Protein AF-A0A0Q8MU64-F1 (afdb_monomer_lite)

Secondary structure (DSSP, 8-state):
-----------------PPPHHHHHHHHHHHHHHHHHHHHHHHHHHHHHH---HHHHHHHHHHHTHHHHHHHHHHHHHHT--HHHHHHHHHHHHHHHHHHHHHHHHHHHHHTT----

pLDDT: mean 87.09, std 15.77, range [43.53, 98.5]

Sequence (117 aa):
MKSVLVFTLLLAPVGAHAATFEELTQKMDVVRSSYEVCLMDAARYYGAKLCRDVSEIVPGVFGKCTDLRVQLENLIRDRGDAGNERTRQLQTIRENATDSMTAIILDQQIAENCQPK

Radius of gyration: 24.01 Å; chains: 1; bounding box: 74×41×67 Å

Structure (mmCIF, N/CA/C/O backbone):
data_AF-A0A0Q8MU64-F1
#
_entry.id   AF-A0A0Q8MU64-F1
#
loop_
_atom_site.group_PDB
_atom_site.id
_atom_site.type_symbol
_atom_site.label_atom_id
_atom_site.label_alt_id
_atom_site.label_comp_id
_atom_site.label_asym_id
_atom_site.label_entity_id
_atom_site.label_seq_id
_atom_site.pdbx_PDB_ins_code
_atom_site.Cartn_x
_atom_site.Cartn_y
_atom_site.Cartn_z
_atom_site.occupancy
_atom_site.B_iso_or_equiv
_atom_site.auth_seq_id
_atom_site.auth_comp_id
_atom_site.auth_asym_id
_atom_site.auth_atom_id
_atom_site.pdbx_PDB_model_num
ATOM 1 N N . MET A 1 1 ? 54.253 -31.067 -44.712 1.00 49.41 1 MET A N 1
ATOM 2 C CA . MET A 1 1 ? 54.041 -30.208 -43.528 1.00 49.41 1 MET A CA 1
ATOM 3 C C . MET A 1 1 ? 53.574 -28.833 -43.984 1.00 49.41 1 MET A C 1
ATOM 5 O O . MET A 1 1 ? 54.378 -28.096 -44.539 1.00 49.41 1 MET A O 1
ATOM 9 N N . LYS A 1 2 ? 52.292 -28.501 -43.807 1.00 44.06 2 LYS A N 1
ATOM 10 C CA . LYS A 1 2 ? 51.807 -27.115 -43.726 1.00 44.06 2 LYS A CA 1
ATOM 11 C C . LYS A 1 2 ? 50.441 -27.116 -43.043 1.00 44.06 2 LYS A C 1
ATOM 13 O O . LYS A 1 2 ? 49.620 -27.985 -43.311 1.00 44.06 2 LYS A O 1
ATOM 18 N N . SER A 1 3 ? 50.322 -26.211 -42.082 1.00 43.53 3 SER A N 1
ATOM 19 C CA . SER A 1 3 ? 49.391 -26.222 -40.964 1.00 43.53 3 SER A CA 1
ATOM 20 C C . SER A 1 3 ? 47.918 -26.230 -41.342 1.00 43.53 3 SER A C 1
ATOM 22 O O . SER A 1 3 ? 47.454 -25.426 -42.145 1.00 43.53 3 SER A O 1
ATOM 24 N N . VAL A 1 4 ? 47.194 -27.087 -40.629 1.00 49.53 4 VAL A N 1
ATOM 25 C CA . VAL A 1 4 ? 45.794 -26.907 -40.254 1.00 49.53 4 VAL A CA 1
ATOM 26 C C . VAL A 1 4 ? 45.720 -25.771 -39.234 1.00 49.53 4 VAL A C 1
ATOM 28 O O . VAL A 1 4 ? 46.503 -25.776 -38.288 1.00 49.53 4 VAL A O 1
ATOM 31 N N . LEU A 1 5 ? 44.780 -24.840 -39.411 1.00 48.28 5 LEU A N 1
ATOM 32 C CA . LEU A 1 5 ? 44.024 -24.201 -38.324 1.00 48.28 5 LEU A CA 1
ATOM 33 C C . LEU A 1 5 ? 42.912 -23.339 -38.934 1.00 48.28 5 LEU A C 1
ATOM 35 O O . LEU A 1 5 ? 43.081 -22.158 -39.218 1.00 48.28 5 LEU A O 1
ATOM 39 N N . VAL A 1 6 ? 41.761 -23.972 -39.154 1.00 54.22 6 VAL A N 1
ATOM 40 C CA . VAL A 1 6 ? 40.479 -23.276 -39.272 1.00 54.22 6 VAL A CA 1
ATOM 41 C C . VAL A 1 6 ? 39.973 -23.114 -37.845 1.00 54.22 6 VAL A C 1
ATOM 43 O O . VAL A 1 6 ? 39.667 -24.106 -37.189 1.00 54.22 6 VAL A O 1
ATOM 46 N N . PHE A 1 7 ? 39.939 -21.881 -37.347 1.00 46.59 7 PHE A N 1
ATOM 47 C CA . PHE A 1 7 ? 39.35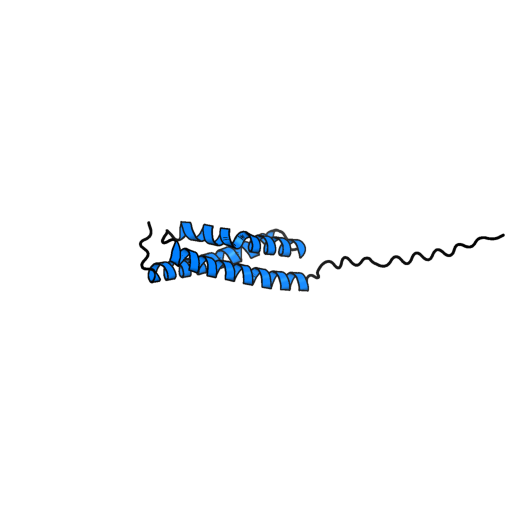1 -21.560 -36.049 1.00 46.59 7 PHE A CA 1
ATOM 48 C C . PHE A 1 7 ? 38.152 -20.641 -36.280 1.00 46.59 7 PHE A C 1
ATOM 50 O O . PHE A 1 7 ? 38.242 -19.418 -36.206 1.00 46.59 7 PHE A O 1
ATOM 57 N N . THR A 1 8 ? 37.019 -21.241 -36.634 1.00 56.28 8 THR A N 1
ATOM 58 C CA . THR A 1 8 ? 35.723 -20.562 -36.668 1.00 56.28 8 THR A CA 1
ATOM 59 C C . THR A 1 8 ? 35.205 -20.469 -35.234 1.00 56.28 8 THR A C 1
ATOM 61 O O . THR A 1 8 ? 34.563 -21.383 -34.723 1.00 56.28 8 THR A O 1
ATOM 64 N N . LEU A 1 9 ? 35.511 -19.360 -34.561 1.00 52.44 9 LEU A N 1
ATOM 65 C CA . LEU A 1 9 ? 34.859 -18.976 -33.310 1.00 52.44 9 LEU A CA 1
ATOM 66 C C . LEU A 1 9 ? 33.442 -18.482 -33.627 1.00 52.44 9 LEU A C 1
ATOM 68 O O . LEU A 1 9 ? 33.215 -17.301 -33.878 1.00 52.44 9 LEU A O 1
ATOM 72 N N . LEU A 1 10 ? 32.483 -19.408 -33.629 1.00 53.50 10 LEU A N 1
ATOM 73 C CA . LEU A 1 10 ? 31.063 -19.097 -33.483 1.00 53.50 10 LEU A CA 1
ATOM 74 C C . LEU A 1 10 ? 30.823 -18.647 -32.036 1.00 53.50 10 LEU A C 1
ATOM 76 O O . LEU A 1 10 ? 30.546 -19.459 -31.156 1.00 53.50 10 LEU A O 1
ATOM 80 N N . LEU A 1 11 ? 30.956 -17.345 -31.779 1.00 56.97 11 LEU A N 1
ATOM 81 C CA . LEU A 1 11 ? 30.397 -16.733 -30.578 1.00 56.97 11 LEU A CA 1
ATOM 82 C C . LEU A 1 11 ? 28.873 -16.692 -30.735 1.00 56.97 11 LEU A C 1
ATOM 84 O O . LEU A 1 11 ? 28.325 -15.816 -31.400 1.00 56.97 11 LEU A O 1
ATOM 88 N N . ALA A 1 12 ? 28.192 -17.670 -30.141 1.00 55.31 12 ALA A N 1
ATOM 89 C CA . ALA A 1 12 ? 26.764 -17.574 -29.883 1.00 55.31 12 ALA A CA 1
ATOM 90 C C . ALA A 1 12 ? 26.511 -16.381 -28.939 1.00 55.31 12 ALA A C 1
ATOM 92 O O . ALA A 1 12 ? 27.234 -16.242 -27.946 1.00 55.31 12 ALA A O 1
ATOM 93 N N . PRO A 1 13 ? 25.505 -15.524 -29.189 1.00 53.91 13 PRO A N 1
ATOM 94 C CA . PRO A 1 13 ? 25.088 -14.565 -28.184 1.00 53.91 13 PRO A CA 1
ATOM 95 C C . PRO A 1 13 ? 24.451 -15.364 -27.047 1.00 53.91 13 PRO A C 1
ATOM 97 O O . PRO A 1 13 ? 23.391 -15.967 -27.206 1.00 53.91 13 PRO A O 1
ATOM 100 N N . VAL A 1 14 ? 25.117 -15.404 -25.894 1.00 55.69 14 VAL A N 1
ATOM 101 C CA . VAL A 1 14 ? 24.507 -15.876 -24.652 1.00 55.69 14 VAL A CA 1
ATOM 102 C C . VAL A 1 14 ? 23.474 -14.815 -24.282 1.00 55.69 14 VAL A C 1
ATOM 104 O O . VAL A 1 14 ? 23.794 -13.798 -23.673 1.00 55.69 14 VAL A O 1
ATOM 107 N N . GLY A 1 15 ? 22.255 -14.986 -24.789 1.00 48.00 15 GLY A N 1
ATOM 108 C CA . GLY A 1 15 ? 21.144 -14.070 -24.588 1.00 48.00 15 GLY A CA 1
ATOM 109 C C . GLY A 1 15 ? 20.699 -14.087 -23.133 1.00 48.00 15 GLY A C 1
ATOM 110 O O . GLY A 1 15 ? 19.742 -14.767 -22.779 1.00 48.00 15 GLY A O 1
ATOM 111 N N . ALA A 1 16 ? 21.362 -13.302 -22.287 1.00 52.12 16 ALA A N 1
ATOM 112 C CA . ALA A 1 16 ? 20.690 -12.696 -21.152 1.00 52.12 16 ALA A CA 1
ATOM 113 C C . ALA A 1 16 ? 19.689 -11.693 -21.740 1.00 52.12 16 ALA A C 1
ATOM 115 O O . ALA A 1 16 ? 20.005 -10.519 -21.924 1.00 52.12 16 ALA A O 1
ATOM 116 N N . HIS A 1 17 ? 18.513 -12.174 -22.150 1.00 61.03 17 HIS A N 1
ATOM 117 C CA . HIS A 1 17 ? 17.430 -11.292 -22.560 1.00 61.03 17 HIS A CA 1
ATOM 118 C C . HIS A 1 17 ? 17.001 -10.512 -21.318 1.00 61.03 17 HIS A C 1
ATOM 120 O O . HIS A 1 17 ? 16.285 -11.029 -20.462 1.00 61.03 17 HIS A O 1
ATOM 126 N N . ALA A 1 18 ? 17.508 -9.285 -21.182 1.00 68.81 18 ALA A N 1
ATOM 127 C CA . ALA A 1 18 ? 16.916 -8.315 -20.279 1.00 68.81 18 ALA A CA 1
ATOM 128 C C . ALA A 1 18 ? 15.423 -8.238 -20.617 1.00 68.81 18 ALA A C 1
ATOM 130 O O . ALA A 1 18 ? 15.068 -8.178 -21.799 1.00 68.81 18 ALA A O 1
ATOM 131 N N . ALA A 1 19 ? 14.568 -8.305 -19.594 1.00 82.81 19 ALA A N 1
ATOM 132 C CA . ALA A 1 19 ? 13.131 -8.186 -19.791 1.00 82.81 19 ALA A CA 1
ATOM 133 C C . ALA A 1 19 ? 12.840 -6.896 -20.567 1.00 82.81 19 ALA A C 1
ATOM 135 O O . ALA A 1 19 ? 13.425 -5.844 -20.296 1.00 82.81 19 ALA A O 1
ATOM 136 N N . THR A 1 20 ? 11.969 -6.993 -21.563 1.00 90.38 20 THR A N 1
ATOM 137 C CA . THR A 1 20 ? 11.585 -5.843 -22.375 1.00 90.38 20 THR A CA 1
ATOM 138 C C . THR A 1 20 ? 10.825 -4.822 -21.526 1.00 90.38 20 THR A C 1
ATOM 140 O O . THR A 1 20 ? 10.241 -5.143 -20.487 1.00 90.38 20 THR A O 1
ATOM 143 N N . PHE A 1 21 ? 10.795 -3.571 -21.985 1.00 90.31 21 PHE A N 1
ATOM 144 C CA . PHE A 1 21 ? 10.025 -2.511 -21.331 1.00 90.31 21 PHE A CA 1
ATOM 145 C C . PHE A 1 21 ? 8.538 -2.883 -21.167 1.00 90.31 21 PHE A C 1
ATOM 147 O O . PHE A 1 21 ? 7.926 -2.589 -20.136 1.00 90.31 21 PHE A O 1
ATOM 154 N N . GLU A 1 22 ? 7.962 -3.552 -22.169 1.00 91.94 22 GLU A N 1
ATOM 155 C CA . GLU A 1 22 ? 6.574 -4.017 -22.148 1.00 91.94 22 GLU A CA 1
ATOM 156 C C . GLU A 1 22 ? 6.355 -5.099 -21.083 1.00 91.94 22 GLU A C 1
ATOM 158 O O . GLU A 1 22 ? 5.461 -4.962 -20.248 1.00 91.94 22 GLU A O 1
ATOM 163 N N . GLU A 1 23 ? 7.212 -6.122 -21.036 1.00 94.56 23 GLU A N 1
ATOM 164 C CA . GLU A 1 23 ? 7.132 -7.189 -20.029 1.00 94.56 23 GLU A CA 1
ATOM 165 C C . GLU A 1 23 ? 7.270 -6.645 -18.603 1.00 94.56 23 GLU A C 1
ATOM 167 O O . GLU A 1 23 ? 6.562 -7.081 -17.692 1.00 94.56 23 GLU A O 1
ATOM 172 N N . LEU A 1 24 ? 8.172 -5.683 -18.388 1.00 93.50 24 LEU A N 1
ATOM 173 C CA . LEU A 1 24 ? 8.343 -5.049 -17.082 1.00 93.50 24 LEU A CA 1
ATOM 174 C C . LEU A 1 24 ? 7.126 -4.209 -16.702 1.00 93.50 24 LEU A C 1
ATOM 176 O O . LEU A 1 24 ? 6.686 -4.277 -15.559 1.00 93.50 24 LEU A O 1
ATOM 180 N N . THR A 1 25 ? 6.530 -3.491 -17.653 1.00 92.12 25 THR A N 1
ATOM 181 C CA . THR A 1 25 ? 5.300 -2.724 -17.415 1.00 92.12 25 THR A CA 1
ATOM 182 C C . THR A 1 25 ? 4.134 -3.637 -17.031 1.00 92.12 25 THR A C 1
ATOM 184 O O . THR A 1 25 ? 3.463 -3.378 -16.035 1.00 92.12 25 THR A O 1
ATOM 187 N N . GLN A 1 26 ? 3.950 -4.759 -17.731 1.00 95.12 26 GLN A N 1
ATOM 188 C CA . GLN A 1 26 ? 2.916 -5.742 -17.385 1.00 95.12 26 GLN A CA 1
ATOM 189 C C . GLN A 1 26 ? 3.143 -6.344 -15.990 1.00 95.12 26 GLN A C 1
ATOM 191 O O . GLN A 1 26 ? 2.209 -6.460 -15.196 1.00 95.12 26 GLN A O 1
ATOM 196 N N . LYS A 1 27 ? 4.391 -6.689 -15.645 1.00 96.00 27 LYS A N 1
ATOM 197 C CA . LYS A 1 27 ? 4.728 -7.176 -14.297 1.00 96.00 27 LYS A CA 1
ATOM 198 C C . LYS A 1 27 ? 4.466 -6.122 -13.226 1.00 96.00 27 LYS A C 1
ATOM 200 O O . LYS A 1 27 ? 3.956 -6.463 -12.162 1.00 96.00 27 LYS A O 1
ATOM 205 N N . MET A 1 28 ? 4.787 -4.858 -13.500 1.00 93.81 28 MET A N 1
ATOM 206 C CA . MET A 1 28 ? 4.491 -3.752 -12.591 1.00 93.81 28 MET A CA 1
ATOM 207 C C . MET A 1 28 ? 2.992 -3.626 -12.339 1.00 93.81 28 MET A C 1
ATOM 209 O O . MET A 1 28 ? 2.599 -3.488 -11.185 1.00 93.81 28 MET A O 1
ATOM 213 N N . ASP A 1 29 ? 2.159 -3.731 -13.374 1.00 94.56 29 ASP A N 1
ATOM 214 C CA . ASP A 1 29 ? 0.703 -3.665 -13.225 1.00 94.56 29 ASP A CA 1
ATOM 215 C C . ASP A 1 29 ? 0.159 -4.798 -12.349 1.00 94.56 29 ASP A C 1
ATOM 217 O O . ASP A 1 29 ? -0.635 -4.550 -11.439 1.00 94.56 29 ASP A O 1
ATOM 221 N N . VAL A 1 30 ? 0.645 -6.025 -12.560 1.00 97.50 30 VAL A N 1
ATOM 222 C CA . VAL A 1 30 ? 0.264 -7.193 -11.751 1.00 97.50 30 VAL A CA 1
ATOM 223 C C . VAL A 1 30 ? 0.691 -7.027 -10.291 1.00 97.50 30 VAL A C 1
ATOM 225 O O . VAL A 1 30 ? -0.114 -7.253 -9.383 1.00 97.50 30 VAL A O 1
ATOM 228 N N . VAL A 1 31 ? 1.937 -6.615 -10.036 1.00 97.25 31 VAL A N 1
ATOM 229 C CA . VAL A 1 31 ? 2.441 -6.430 -8.664 1.00 97.25 31 VAL A CA 1
ATOM 230 C C . VAL A 1 31 ? 1.746 -5.254 -7.983 1.00 97.25 31 VAL A C 1
ATOM 232 O O . VAL A 1 31 ? 1.391 -5.367 -6.812 1.00 97.25 31 VAL A O 1
ATOM 235 N N . ARG A 1 32 ? 1.478 -4.160 -8.705 1.00 95.19 32 ARG A N 1
ATOM 236 C CA . ARG A 1 32 ? 0.699 -3.020 -8.204 1.00 95.19 32 ARG A CA 1
ATOM 237 C C . ARG A 1 32 ? -0.700 -3.454 -7.780 1.00 95.19 32 ARG A C 1
ATOM 239 O O . ARG A 1 32 ? -1.086 -3.186 -6.648 1.00 95.19 32 ARG A O 1
ATOM 246 N N . SER A 1 33 ? -1.423 -4.165 -8.644 1.00 96.00 33 SER A N 1
ATOM 247 C CA . SER A 1 33 ? -2.754 -4.682 -8.313 1.00 96.00 33 SER A CA 1
ATOM 248 C C . SER A 1 33 ? -2.706 -5.629 -7.110 1.00 96.00 33 SER A C 1
ATOM 250 O O . SER A 1 33 ? -3.516 -5.507 -6.194 1.00 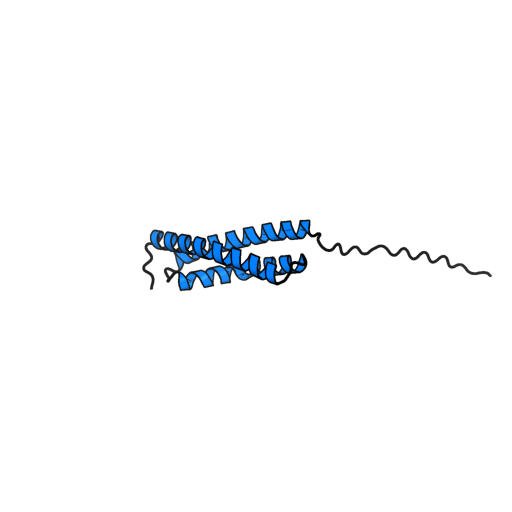96.00 33 SER A O 1
ATOM 252 N N . SER A 1 34 ? -1.711 -6.519 -7.052 1.00 97.81 34 SER A N 1
ATOM 253 C CA . SER A 1 34 ? -1.527 -7.429 -5.911 1.00 97.81 34 SER A CA 1
ATOM 254 C C . SER A 1 34 ? -1.238 -6.673 -4.612 1.00 97.81 34 SER A C 1
ATOM 256 O O . SER A 1 34 ? -1.724 -7.053 -3.547 1.00 97.81 34 SER A O 1
ATOM 258 N N . TYR A 1 35 ? -0.457 -5.594 -4.689 1.00 96.88 35 TYR A N 1
ATOM 259 C CA . TYR A 1 35 ? -0.151 -4.738 -3.550 1.00 96.88 35 TYR A CA 1
ATOM 260 C C . TYR A 1 35 ? -1.406 -4.034 -3.030 1.00 96.88 35 TYR A C 1
ATOM 262 O O . TYR A 1 35 ? -1.677 -4.094 -1.834 1.00 96.88 35 TYR A O 1
ATOM 270 N N . GLU A 1 36 ? -2.209 -3.445 -3.916 1.00 96.38 36 GLU A N 1
ATOM 271 C CA . GLU A 1 36 ? -3.484 -2.814 -3.557 1.00 96.38 36 GLU A CA 1
ATOM 272 C C . GLU A 1 36 ? -4.453 -3.815 -2.914 1.00 96.38 36 GLU A C 1
ATOM 274 O O . GLU A 1 36 ? -5.009 -3.528 -1.854 1.00 96.38 36 GLU A O 1
ATOM 279 N N . VAL A 1 37 ? -4.597 -5.017 -3.483 1.00 97.44 37 VAL A N 1
ATOM 280 C CA . VAL A 1 37 ? -5.420 -6.090 -2.897 1.00 97.44 37 VAL A CA 1
ATOM 281 C C . VAL A 1 37 ? -4.922 -6.469 -1.502 1.00 97.44 37 VAL A C 1
ATOM 283 O O . VAL A 1 37 ? -5.721 -6.510 -0.568 1.00 97.44 37 VAL A O 1
ATOM 286 N N . CYS A 1 38 ? -3.610 -6.665 -1.327 1.00 98.44 38 CYS A N 1
ATOM 287 C CA . CYS A 1 38 ? -3.020 -6.955 -0.019 1.00 98.44 38 CYS A CA 1
ATOM 288 C C . CYS A 1 38 ? -3.371 -5.875 1.012 1.00 98.44 38 CYS A C 1
ATOM 290 O O . CYS A 1 38 ? -3.760 -6.205 2.133 1.00 98.44 38 CYS A O 1
ATOM 292 N N . LEU A 1 39 ? -3.264 -4.595 0.635 1.00 98.25 39 LEU A N 1
ATOM 293 C CA . LEU A 1 39 ? -3.598 -3.474 1.512 1.00 98.25 39 LEU A CA 1
ATOM 294 C C . LEU A 1 39 ? -5.073 -3.518 1.926 1.00 98.25 39 LEU A C 1
ATOM 296 O O . LEU A 1 39 ? -5.372 -3.410 3.114 1.00 98.25 39 LEU A O 1
ATOM 300 N N . MET A 1 40 ? -5.993 -3.739 0.983 1.00 98.00 40 MET A N 1
ATOM 301 C CA . MET A 1 40 ? -7.423 -3.816 1.298 1.00 98.00 40 MET A CA 1
ATOM 302 C C . MET A 1 40 ? -7.751 -5.015 2.197 1.00 98.00 40 MET A C 1
ATOM 304 O O . MET A 1 40 ? -8.519 -4.880 3.149 1.00 98.00 40 MET A O 1
ATOM 308 N N . ASP A 1 41 ? -7.157 -6.180 1.944 1.00 98.50 41 ASP A N 1
ATOM 309 C CA . ASP A 1 41 ? -7.403 -7.389 2.736 1.00 98.50 41 ASP A CA 1
ATOM 310 C C . ASP A 1 41 ? -6.819 -7.290 4.145 1.00 98.50 41 ASP A C 1
ATOM 312 O O . ASP A 1 41 ? -7.477 -7.651 5.124 1.00 98.50 41 ASP A O 1
ATOM 316 N N . ALA A 1 42 ? -5.610 -6.746 4.279 1.00 98.38 42 ALA A N 1
ATOM 317 C CA . ALA A 1 42 ? -5.005 -6.507 5.580 1.00 98.38 42 ALA A CA 1
ATOM 318 C C . ALA A 1 42 ? -5.745 -5.405 6.359 1.00 98.38 42 ALA A C 1
ATOM 320 O O . ALA A 1 42 ? -5.914 -5.547 7.569 1.00 98.38 42 ALA A O 1
ATOM 321 N N . ALA A 1 43 ? -6.257 -4.366 5.690 1.00 98.25 43 ALA A N 1
ATOM 322 C CA . ALA A 1 43 ? -7.129 -3.365 6.305 1.00 98.25 43 ALA A CA 1
ATOM 323 C C . ALA A 1 43 ? -8.427 -3.986 6.832 1.00 98.25 43 ALA A C 1
ATOM 325 O O . ALA A 1 43 ? -8.794 -3.726 7.978 1.00 98.25 43 ALA A O 1
ATOM 326 N N . ARG A 1 44 ? -9.076 -4.869 6.055 1.00 98.19 44 ARG A N 1
ATOM 327 C CA . ARG A 1 44 ? -10.255 -5.618 6.523 1.00 98.19 44 ARG A CA 1
ATOM 328 C C . ARG A 1 44 ? -9.919 -6.453 7.755 1.00 98.19 44 ARG A C 1
ATOM 330 O O . ARG A 1 44 ? -10.579 -6.354 8.785 1.00 98.19 44 ARG A O 1
ATOM 337 N N . TYR A 1 45 ? -8.863 -7.257 7.661 1.00 97.69 45 TYR A N 1
ATOM 338 C CA . TYR A 1 45 ? -8.472 -8.163 8.734 1.00 97.69 45 TYR A CA 1
ATOM 339 C C . TYR A 1 45 ? -8.093 -7.412 10.018 1.00 97.69 45 TYR A C 1
ATOM 341 O O . TYR A 1 45 ? -8.601 -7.732 11.090 1.00 97.69 45 TYR A O 1
ATOM 349 N N . TYR A 1 46 ? -7.232 -6.396 9.943 1.00 97.19 46 TYR A N 1
ATOM 350 C CA . TYR A 1 46 ? -6.823 -5.648 11.132 1.00 97.19 46 TYR A CA 1
ATOM 351 C C . TYR A 1 46 ? -7.932 -4.752 11.679 1.00 97.19 46 TYR A C 1
ATOM 353 O O . TYR A 1 46 ? -8.067 -4.674 12.901 1.00 97.19 46 TYR A O 1
ATOM 361 N N . GLY A 1 47 ? -8.750 -4.139 10.818 1.00 96.69 47 GLY A N 1
ATOM 362 C CA . GLY A 1 47 ? -9.922 -3.375 11.245 1.00 96.69 47 GLY A CA 1
ATOM 363 C C . GLY A 1 47 ? -10.877 -4.224 12.079 1.00 96.69 47 GLY A C 1
ATOM 364 O O . GLY A 1 47 ? -11.252 -3.815 13.174 1.00 96.69 47 GLY A O 1
ATOM 365 N N . ALA A 1 48 ? -11.156 -5.452 11.634 1.00 95.69 48 ALA A N 1
ATOM 366 C CA . ALA A 1 48 ? -12.048 -6.365 12.344 1.00 95.69 48 ALA A CA 1
ATOM 367 C C . ALA A 1 48 ? -11.442 -6.970 13.626 1.00 95.69 48 ALA A C 1
ATOM 369 O O . ALA A 1 48 ? -12.169 -7.421 14.507 1.00 95.69 48 ALA A O 1
ATOM 370 N N . LYS A 1 49 ? -10.109 -7.069 13.732 1.00 95.38 49 LYS A N 1
ATOM 371 C CA . LYS A 1 49 ? -9.460 -7.838 14.815 1.00 95.38 49 LYS A CA 1
ATOM 372 C C . LYS A 1 49 ? -8.777 -7.004 15.883 1.00 95.38 49 LYS A C 1
ATOM 374 O O . LYS A 1 49 ? -8.674 -7.472 17.014 1.00 95.38 49 LYS A O 1
ATOM 379 N N . LEU A 1 50 ? -8.266 -5.822 15.551 1.00 95.00 50 LEU A N 1
ATOM 380 C CA . LEU A 1 50 ? -7.447 -5.056 16.491 1.00 95.00 50 LEU A CA 1
ATOM 381 C C . LEU A 1 50 ? -8.268 -4.109 17.369 1.00 95.00 50 LEU A C 1
ATOM 383 O O . LEU A 1 50 ? -7.859 -3.888 18.505 1.00 95.00 50 LEU A O 1
ATOM 387 N N . CYS A 1 51 ? -9.390 -3.570 16.871 1.00 91.56 51 CYS A N 1
ATOM 388 C CA . CYS A 1 51 ? -10.193 -2.549 17.561 1.00 91.56 51 CYS A CA 1
ATOM 389 C C . CYS A 1 51 ? -9.333 -1.415 18.172 1.00 91.56 51 CYS A C 1
ATOM 391 O O . CYS A 1 51 ? -9.444 -1.106 19.357 1.00 91.56 51 CYS A O 1
ATOM 393 N N . ARG A 1 52 ? -8.432 -0.836 17.369 1.00 95.06 52 ARG A N 1
ATOM 394 C CA . ARG A 1 52 ? -7.533 0.280 17.728 1.00 95.06 52 ARG A CA 1
ATOM 395 C C . ARG A 1 52 ? -7.813 1.503 16.866 1.00 95.06 52 ARG A C 1
ATOM 397 O O . ARG A 1 52 ? -8.462 1.373 15.831 1.00 95.06 52 ARG A O 1
ATOM 404 N N . ASP A 1 53 ? -7.258 2.650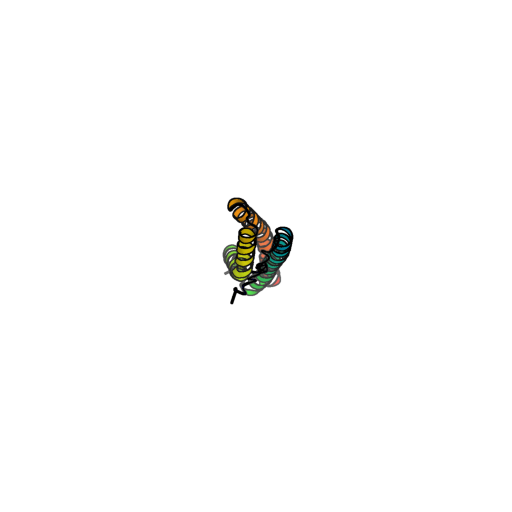 17.233 1.00 94.94 53 ASP A N 1
ATOM 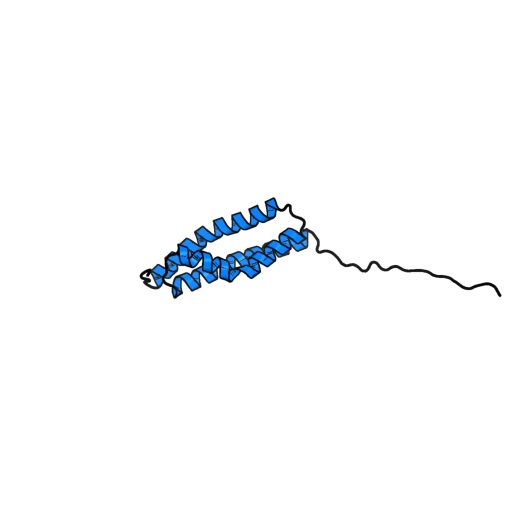405 C CA . ASP A 1 53 ? -7.313 3.839 16.386 1.00 94.94 53 ASP A CA 1
ATOM 406 C C . ASP A 1 53 ? -6.790 3.560 14.971 1.00 94.94 53 ASP A C 1
ATOM 408 O O . ASP A 1 53 ? -5.787 2.870 14.760 1.00 94.94 53 ASP A O 1
ATOM 412 N N . VAL A 1 54 ? -7.473 4.124 13.970 1.00 94.38 54 VAL A N 1
ATOM 413 C CA . VAL A 1 54 ? -7.134 3.924 12.551 1.00 94.38 54 VAL A CA 1
ATOM 414 C C . VAL A 1 54 ? -5.687 4.336 12.260 1.00 94.38 54 VAL A C 1
ATOM 416 O O . VAL A 1 54 ? -4.995 3.675 11.484 1.00 94.38 54 VAL A O 1
ATOM 419 N N . SER A 1 55 ? -5.205 5.386 12.930 1.00 94.56 55 SER A N 1
ATOM 420 C CA . SER A 1 55 ? -3.829 5.883 12.831 1.00 94.56 55 SER A CA 1
ATOM 421 C C . SER A 1 55 ? -2.778 4.869 13.301 1.00 94.56 55 SER A C 1
ATOM 423 O O . SER A 1 55 ? -1.650 4.911 12.812 1.00 94.56 55 SER A O 1
ATOM 425 N N . GLU A 1 56 ? -3.132 3.937 14.192 1.00 95.31 56 GLU A N 1
ATOM 426 C CA . GLU A 1 56 ? -2.268 2.827 14.614 1.00 95.31 56 GLU A CA 1
ATOM 427 C C . GLU A 1 56 ? -2.340 1.640 13.647 1.00 95.31 56 GLU A C 1
ATOM 429 O O . GLU A 1 56 ? -1.347 0.942 13.431 1.00 95.31 56 GLU A O 1
ATOM 434 N N . ILE A 1 57 ? -3.508 1.406 13.043 1.00 96.62 57 ILE A N 1
ATOM 435 C CA . ILE A 1 57 ? -3.737 0.256 12.162 1.00 96.62 57 ILE A CA 1
ATOM 436 C C . ILE A 1 57 ? -3.118 0.477 10.779 1.00 96.62 57 ILE A C 1
ATOM 438 O O . ILE A 1 57 ? -2.440 -0.417 10.266 1.00 96.62 57 ILE A O 1
ATOM 442 N N . VAL A 1 58 ? -3.311 1.654 10.172 1.00 96.75 58 VAL A N 1
ATOM 443 C CA . VAL A 1 58 ? -2.863 1.953 8.797 1.00 96.75 58 VAL A CA 1
ATOM 444 C C . VAL A 1 58 ? -1.362 1.685 8.581 1.00 96.75 58 VAL A C 1
ATOM 446 O O . VAL A 1 58 ? -1.022 1.004 7.607 1.00 96.75 58 VAL A O 1
ATOM 449 N N . PRO A 1 59 ? -0.436 2.119 9.463 1.00 96.06 59 PRO A N 1
ATOM 450 C CA . PRO A 1 59 ? 0.981 1.775 9.331 1.00 96.06 59 PRO A CA 1
ATOM 451 C C . PRO A 1 59 ? 1.237 0.264 9.366 1.00 96.06 59 PRO A C 1
ATOM 453 O O . PRO A 1 59 ? 2.071 -0.238 8.612 1.00 96.06 59 PRO A O 1
ATOM 456 N N . GLY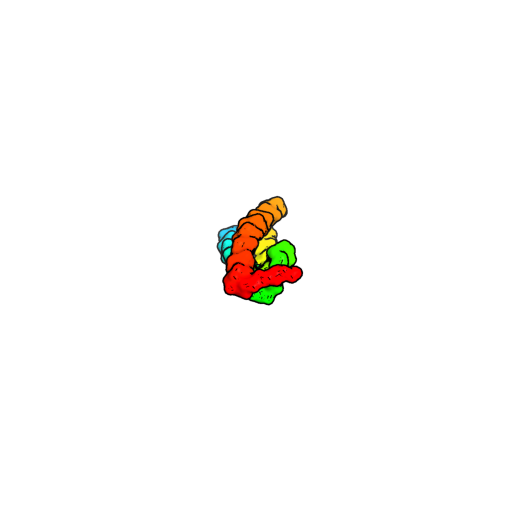 A 1 60 ? 0.499 -0.471 10.204 1.00 96.62 60 GLY A N 1
ATOM 457 C CA . GLY A 1 60 ? 0.582 -1.928 10.294 1.00 96.62 60 GLY A CA 1
ATOM 458 C C . GLY A 1 60 ? 0.135 -2.626 9.008 1.00 96.62 60 GLY A C 1
ATOM 459 O O . GLY A 1 60 ? 0.765 -3.601 8.591 1.00 96.62 60 GLY A O 1
ATOM 460 N N . VAL A 1 61 ? -0.902 -2.105 8.343 1.00 97.69 61 VAL A N 1
ATOM 461 C CA . VAL A 1 61 ? -1.363 -2.606 7.038 1.00 97.69 61 VAL A CA 1
ATOM 462 C C . VAL A 1 61 ? -0.278 -2.435 5.970 1.00 97.69 61 VAL A C 1
ATOM 464 O O . VAL A 1 61 ? 0.086 -3.406 5.307 1.00 97.69 61 VAL A O 1
ATOM 467 N N . PHE A 1 62 ? 0.319 -1.244 5.855 1.00 97.00 62 PHE A N 1
ATOM 468 C CA . PHE A 1 62 ? 1.449 -1.026 4.943 1.00 97.00 62 PHE A CA 1
ATOM 469 C C . PHE A 1 62 ? 2.640 -1.933 5.272 1.00 97.00 62 PHE A C 1
ATOM 471 O O . PHE A 1 62 ? 3.239 -2.519 4.370 1.00 97.00 62 PHE A O 1
ATOM 478 N N . GLY A 1 63 ? 2.947 -2.097 6.562 1.00 97.00 63 GLY A N 1
ATOM 479 C CA . GLY A 1 63 ? 3.992 -2.999 7.036 1.00 97.00 63 GLY A CA 1
ATOM 480 C C . GLY A 1 63 ? 3.771 -4.439 6.570 1.00 97.00 63 GLY A C 1
ATOM 481 O O . GLY A 1 63 ? 4.702 -5.066 6.061 1.00 97.00 63 GLY A O 1
ATOM 482 N N . LYS A 1 64 ? 2.531 -4.938 6.656 1.00 97.75 64 LYS A N 1
ATOM 483 C CA . LYS A 1 64 ? 2.151 -6.294 6.230 1.00 97.75 64 LYS A CA 1
ATOM 484 C C . LYS A 1 64 ? 2.397 -6.552 4.741 1.00 97.75 64 LYS A C 1
ATOM 486 O O . LYS A 1 64 ? 2.729 -7.677 4.380 1.00 97.75 64 LYS A O 1
ATOM 491 N N . CYS A 1 65 ? 2.262 -5.531 3.901 1.00 97.31 65 CYS A N 1
ATOM 492 C CA . CYS A 1 65 ? 2.374 -5.641 2.445 1.00 97.31 65 CYS A CA 1
ATOM 493 C C . CYS A 1 65 ? 3.725 -5.134 1.895 1.00 97.31 65 CYS A C 1
ATOM 495 O O . CYS A 1 65 ? 3.856 -4.875 0.697 1.00 97.31 65 CYS A O 1
ATOM 497 N N . THR A 1 66 ? 4.745 -5.001 2.755 1.00 96.62 66 THR A N 1
ATOM 498 C CA . THR A 1 66 ? 6.057 -4.427 2.400 1.00 96.62 66 THR A CA 1
ATOM 499 C C . THR A 1 66 ? 6.760 -5.169 1.264 1.00 96.62 66 THR A C 1
ATOM 501 O O . THR A 1 66 ? 7.363 -4.521 0.411 1.00 96.62 66 THR A O 1
ATOM 504 N N . ASP A 1 67 ? 6.667 -6.497 1.207 1.00 97.62 67 ASP A N 1
ATOM 505 C CA . ASP A 1 67 ? 7.368 -7.282 0.184 1.00 97.62 67 ASP A CA 1
ATOM 506 C C . ASP A 1 67 ? 6.872 -6.957 -1.231 1.00 97.62 67 ASP A C 1
ATOM 508 O O . ASP A 1 67 ? 7.673 -6.854 -2.159 1.00 97.62 67 ASP A O 1
ATOM 512 N N . LEU A 1 68 ? 5.567 -6.720 -1.399 1.00 97.31 68 LEU A N 1
ATOM 513 C CA . LEU A 1 68 ? 4.980 -6.325 -2.684 1.00 97.31 68 LEU A CA 1
ATOM 514 C C . LEU A 1 68 ? 5.393 -4.902 -3.077 1.00 97.31 68 LEU A C 1
ATOM 516 O O . LEU A 1 68 ? 5.720 -4.663 -4.239 1.00 97.31 68 LEU A O 1
ATOM 520 N N . ARG A 1 69 ? 5.475 -3.977 -2.110 1.00 95.69 69 ARG A N 1
ATOM 521 C CA . ARG A 1 69 ? 6.046 -2.638 -2.336 1.00 95.69 69 ARG A CA 1
ATOM 522 C C . ARG A 1 69 ? 7.492 -2.730 -2.828 1.00 95.69 69 ARG A C 1
ATOM 524 O O . ARG A 1 69 ? 7.843 -2.065 -3.797 1.00 95.69 69 ARG A O 1
ATOM 531 N N . VAL A 1 70 ? 8.320 -3.560 -2.189 1.00 95.62 70 VAL A N 1
ATOM 532 C CA . VAL A 1 70 ? 9.732 -3.751 -2.568 1.00 95.62 70 VAL A CA 1
ATOM 533 C C . VAL A 1 70 ? 9.854 -4.398 -3.951 1.00 95.62 70 VAL A C 1
ATOM 535 O O . VAL A 1 70 ? 10.701 -3.997 -4.748 1.00 95.62 70 VAL A O 1
ATOM 538 N N . GLN A 1 71 ? 8.996 -5.366 -4.279 1.00 95.81 71 GLN A N 1
ATOM 539 C CA . GLN A 1 71 ? 8.946 -5.943 -5.625 1.00 95.81 71 GLN A CA 1
ATOM 540 C C . GLN A 1 71 ? 8.584 -4.893 -6.680 1.00 95.81 71 GLN A C 1
ATOM 542 O O . GLN A 1 71 ? 9.252 -4.819 -7.710 1.00 95.81 71 GLN A O 1
ATOM 547 N N . LEU A 1 72 ? 7.587 -4.045 -6.412 1.00 94.81 72 LEU A N 1
ATOM 548 C CA . LEU A 1 72 ? 7.207 -2.955 -7.311 1.00 94.81 72 LEU A CA 1
ATOM 549 C C . LEU A 1 72 ? 8.350 -1.943 -7.485 1.00 94.81 72 LEU A C 1
ATOM 551 O O . LEU A 1 72 ? 8.655 -1.547 -8.606 1.00 94.81 72 LEU A O 1
ATOM 555 N N . GLU A 1 73 ? 9.033 -1.577 -6.398 1.00 93.31 73 GLU A N 1
ATOM 556 C CA . GLU A 1 73 ? 10.220 -0.710 -6.421 1.00 93.31 73 GLU A CA 1
ATOM 557 C C . GLU A 1 73 ? 11.341 -1.265 -7.300 1.00 93.31 73 GLU A C 1
ATOM 559 O O . GLU A 1 73 ? 11.939 -0.520 -8.083 1.00 93.31 73 GLU A O 1
ATOM 564 N N . ASN A 1 74 ? 11.612 -2.566 -7.185 1.00 93.00 74 ASN A N 1
ATOM 565 C CA . ASN A 1 74 ? 12.613 -3.237 -8.004 1.00 93.00 74 ASN A CA 1
ATOM 566 C C . ASN A 1 74 ? 12.203 -3.249 -9.478 1.00 93.00 74 ASN A C 1
ATOM 568 O O . ASN A 1 74 ? 13.023 -2.912 -10.321 1.00 93.00 74 ASN A O 1
ATOM 572 N N . LEU A 1 75 ? 10.939 -3.541 -9.796 1.00 93.38 75 LEU A N 1
ATOM 573 C CA . LEU A 1 75 ? 10.457 -3.534 -11.180 1.00 93.38 75 LEU A CA 1
ATOM 574 C C . LEU A 1 75 ? 10.523 -2.141 -11.823 1.00 93.38 75 LEU A C 1
ATOM 576 O O . LEU A 1 75 ? 10.969 -2.028 -12.962 1.00 93.38 75 LEU A O 1
ATOM 580 N N . ILE A 1 76 ? 10.150 -1.083 -11.093 1.00 91.69 76 ILE A N 1
ATOM 581 C CA . ILE A 1 76 ? 10.279 0.306 -11.566 1.00 91.69 76 ILE A CA 1
ATOM 582 C C . ILE A 1 76 ? 11.747 0.630 -11.872 1.00 91.69 76 ILE A C 1
ATOM 584 O O . ILE A 1 76 ? 12.066 1.214 -12.909 1.00 91.69 76 ILE A O 1
ATOM 588 N N . ARG A 1 77 ? 12.657 0.235 -10.971 1.00 90.50 77 ARG A N 1
ATOM 589 C CA . ARG A 1 77 ? 14.099 0.428 -11.162 1.00 90.50 77 ARG A CA 1
ATOM 590 C C . ARG A 1 77 ? 14.602 -0.341 -12.382 1.00 90.50 77 ARG A C 1
ATOM 592 O O . ARG A 1 77 ? 15.336 0.223 -13.186 1.00 90.50 77 ARG A O 1
ATOM 599 N N . ASP A 1 78 ? 14.218 -1.604 -12.511 1.00 91.19 78 ASP A N 1
ATOM 600 C CA . ASP A 1 78 ? 14.695 -2.493 -13.568 1.00 91.19 78 ASP A CA 1
ATOM 601 C C . ASP A 1 78 ? 14.132 -2.084 -14.945 1.00 91.19 78 ASP A C 1
ATOM 603 O O . ASP A 1 78 ? 14.792 -2.299 -15.959 1.00 91.19 78 ASP A O 1
ATOM 607 N N . ARG A 1 79 ? 12.968 -1.410 -14.993 1.00 89.56 79 ARG A N 1
ATOM 608 C CA . ARG A 1 79 ? 12.417 -0.784 -16.212 1.00 89.56 79 ARG A CA 1
ATOM 609 C C . ARG A 1 79 ? 13.230 0.425 -16.691 1.00 89.56 79 ARG A C 1
ATOM 611 O O . ARG A 1 79 ? 13.133 0.800 -17.858 1.00 89.56 79 ARG A O 1
ATOM 618 N N . GLY A 1 80 ? 14.056 1.004 -15.819 1.00 86.50 80 GLY A N 1
ATOM 619 C CA . GLY A 1 80 ? 14.873 2.180 -16.121 1.00 86.50 80 GLY A CA 1
ATOM 620 C C . GLY A 1 80 ? 14.144 3.510 -15.924 1.00 86.50 80 GLY A C 1
ATOM 621 O O . GLY A 1 80 ? 14.582 4.527 -16.463 1.00 86.50 80 GLY A O 1
ATOM 622 N N . ASP A 1 81 ? 13.049 3.524 -15.160 1.00 84.19 81 ASP A N 1
ATOM 623 C CA . ASP A 1 81 ? 12.329 4.755 -14.843 1.00 84.19 81 ASP A CA 1
ATOM 624 C C . ASP A 1 81 ? 13.195 5.717 -14.019 1.00 84.19 81 ASP A C 1
ATOM 626 O O . ASP A 1 81 ? 13.998 5.323 -13.165 1.00 84.19 81 ASP A O 1
ATOM 630 N N . ALA A 1 82 ? 12.979 7.017 -14.224 1.00 82.50 82 ALA A N 1
ATOM 631 C CA . ALA A 1 82 ? 13.629 8.037 -13.421 1.00 82.50 82 ALA A CA 1
ATOM 632 C C . ALA A 1 82 ? 13.228 7.909 -11.937 1.00 82.50 82 ALA A C 1
ATOM 634 O O . ALA A 1 82 ? 12.089 7.594 -11.589 1.00 82.50 82 ALA A O 1
ATOM 635 N N . GLY A 1 83 ? 14.169 8.182 -11.028 1.00 81.25 83 GLY A N 1
ATOM 636 C CA . GLY A 1 83 ? 13.944 7.997 -9.588 1.00 81.25 83 GLY A CA 1
ATOM 637 C C . GLY A 1 83 ? 12.780 8.820 -9.016 1.00 81.25 83 GLY A C 1
ATOM 638 O O . GLY A 1 83 ? 12.180 8.413 -8.024 1.00 81.25 83 GLY A O 1
ATOM 639 N N . ASN A 1 84 ? 12.431 9.945 -9.648 1.00 85.44 84 ASN A N 1
ATOM 640 C CA . ASN A 1 84 ? 11.258 10.752 -9.303 1.00 85.44 84 ASN A CA 1
ATOM 641 C C . ASN A 1 84 ? 9.936 10.063 -9.676 1.00 85.44 84 ASN A C 1
ATOM 643 O O . ASN A 1 84 ? 8.980 10.148 -8.910 1.00 85.44 84 ASN A O 1
ATOM 647 N N . GLU A 1 85 ? 9.887 9.352 -10.801 1.00 81.56 85 GLU A N 1
ATOM 648 C CA . GLU A 1 85 ? 8.711 8.601 -11.243 1.00 81.56 85 GLU A CA 1
ATOM 649 C C . GLU A 1 85 ? 8.448 7.406 -10.319 1.00 81.56 85 GLU A C 1
ATOM 651 O O . GLU A 1 85 ? 7.304 7.162 -9.935 1.00 81.56 85 GLU A O 1
ATOM 656 N N . ARG A 1 86 ? 9.512 6.755 -9.826 1.00 80.06 86 ARG A N 1
ATOM 657 C CA . ARG A 1 86 ? 9.408 5.749 -8.758 1.00 80.06 86 ARG A CA 1
ATOM 658 C C . ARG A 1 86 ? 8.728 6.306 -7.511 1.00 80.06 86 ARG A C 1
ATOM 660 O O . ARG A 1 86 ? 7.779 5.711 -7.009 1.00 80.06 86 ARG A O 1
ATOM 667 N N . THR A 1 87 ? 9.206 7.444 -7.009 1.00 85.06 87 THR A N 1
ATOM 668 C CA . THR A 1 87 ? 8.616 8.088 -5.827 1.00 85.06 87 THR A CA 1
ATOM 669 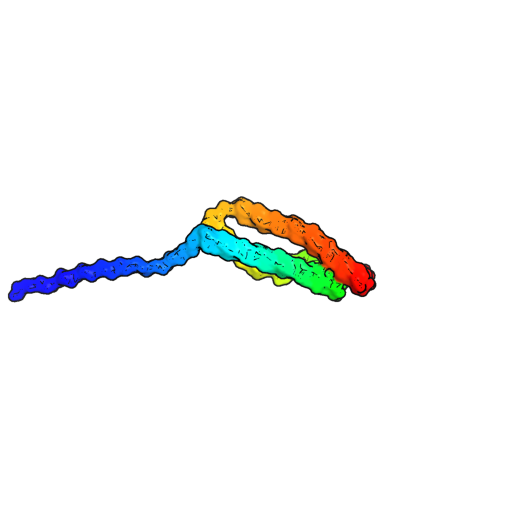C C . THR A 1 87 ? 7.162 8.467 -6.079 1.00 85.06 87 THR A C 1
ATOM 671 O O . THR A 1 87 ? 6.313 8.208 -5.231 1.00 85.06 87 THR A O 1
ATOM 674 N N . ARG A 1 88 ? 6.863 9.021 -7.259 1.00 89.75 88 ARG A N 1
ATOM 675 C CA . ARG A 1 88 ? 5.518 9.455 -7.632 1.00 89.75 88 ARG A CA 1
ATOM 676 C C . ARG A 1 88 ? 4.527 8.294 -7.659 1.00 89.75 88 ARG A C 1
ATOM 678 O O . ARG A 1 88 ? 3.494 8.388 -7.008 1.00 89.75 88 ARG A O 1
ATOM 685 N N . GLN A 1 89 ? 4.840 7.198 -8.352 1.00 87.06 89 GLN A N 1
ATOM 686 C CA . GLN A 1 89 ? 3.934 6.047 -8.451 1.00 87.06 89 GLN A CA 1
ATOM 687 C C . GLN A 1 89 ? 3.629 5.445 -7.074 1.00 87.06 89 GLN A C 1
ATOM 689 O O . GLN A 1 89 ? 2.473 5.170 -6.754 1.00 87.06 89 GLN A O 1
ATOM 694 N N . LEU A 1 90 ? 4.650 5.291 -6.229 1.00 88.00 90 LEU A N 1
ATOM 695 C CA . LEU A 1 90 ? 4.480 4.734 -4.886 1.00 88.00 90 LEU A CA 1
ATOM 696 C C . LEU A 1 90 ? 3.707 5.675 -3.963 1.00 88.00 90 LEU A C 1
ATOM 698 O O . LEU A 1 90 ? 2.899 5.215 -3.156 1.00 88.00 90 LEU A O 1
ATOM 702 N N . GLN A 1 91 ? 3.933 6.983 -4.087 1.00 92.12 91 GLN A N 1
ATOM 703 C CA . GLN A 1 91 ? 3.195 7.987 -3.334 1.00 92.12 91 GLN A CA 1
ATOM 704 C C . GLN A 1 91 ? 1.717 8.004 -3.734 1.00 92.12 91 GLN A C 1
ATOM 706 O O . GLN A 1 91 ? 0.864 7.966 -2.854 1.00 92.12 91 GLN A O 1
ATOM 711 N N . THR A 1 92 ? 1.408 7.962 -5.032 1.00 92.38 92 THR A N 1
ATOM 712 C CA . THR A 1 92 ? 0.022 7.891 -5.515 1.00 92.38 92 THR A CA 1
ATOM 713 C C . THR A 1 92 ? -0.699 6.648 -4.995 1.00 92.38 92 THR A C 1
ATOM 715 O O . THR A 1 92 ? -1.828 6.752 -4.524 1.00 92.38 92 THR A O 1
ATOM 718 N N . ILE A 1 93 ? -0.049 5.477 -5.010 1.00 91.44 93 ILE A N 1
ATOM 719 C CA . ILE A 1 93 ? -0.636 4.261 -4.423 1.00 91.44 93 ILE A CA 1
ATOM 720 C C . ILE A 1 93 ? -0.877 4.457 -2.925 1.00 91.44 93 ILE A C 1
ATOM 722 O O . ILE A 1 93 ? -1.938 4.102 -2.419 1.00 91.44 93 ILE A O 1
ATOM 726 N N . ARG A 1 94 ? 0.090 5.038 -2.205 1.00 92.44 94 ARG A N 1
ATOM 727 C CA . ARG A 1 94 ? -0.026 5.271 -0.763 1.00 92.44 94 ARG A CA 1
ATOM 728 C C . ARG A 1 94 ? -1.199 6.186 -0.423 1.00 92.44 94 ARG A C 1
ATOM 730 O O . ARG A 1 94 ? -1.938 5.867 0.502 1.00 92.44 94 ARG A O 1
ATOM 737 N N . GLU A 1 95 ? -1.358 7.292 -1.140 1.00 93.12 95 GLU A N 1
ATOM 738 C CA . GLU A 1 95 ? -2.451 8.249 -0.943 1.00 93.12 95 GLU A CA 1
ATOM 739 C C . GLU A 1 95 ? -3.806 7.571 -1.195 1.00 93.12 95 GLU A C 1
ATOM 741 O O . GLU A 1 95 ? -4.611 7.457 -0.272 1.00 93.12 95 GLU A O 1
ATOM 746 N N . ASN A 1 96 ? -3.994 6.978 -2.379 1.00 93.06 96 ASN A N 1
ATOM 747 C CA . ASN A 1 96 ? -5.248 6.314 -2.758 1.00 93.06 96 ASN A CA 1
ATOM 748 C C . ASN A 1 96 ? -5.618 5.153 -1.819 1.00 93.06 96 ASN A C 1
ATOM 750 O O . ASN A 1 96 ? -6.786 4.955 -1.463 1.00 93.06 96 ASN A O 1
ATOM 754 N N . ALA A 1 97 ? -4.622 4.363 -1.413 1.00 95.12 97 ALA A N 1
ATOM 755 C CA . ALA A 1 97 ? -4.843 3.248 -0.509 1.00 95.12 97 ALA A CA 1
ATOM 756 C C . ALA A 1 97 ? -5.154 3.721 0.912 1.00 95.12 97 ALA A C 1
ATOM 758 O O . ALA A 1 97 ? -5.957 3.082 1.579 1.00 95.12 97 ALA A O 1
ATOM 759 N N . THR A 1 98 ? -4.558 4.818 1.390 1.00 95.69 98 THR A N 1
ATOM 760 C CA . THR A 1 98 ? -4.804 5.312 2.757 1.00 95.69 98 THR A CA 1
ATOM 761 C C . THR A 1 98 ? -6.271 5.677 2.956 1.00 95.69 98 THR A C 1
ATOM 763 O O . THR A 1 98 ? -6.864 5.259 3.953 1.00 95.69 98 THR A O 1
ATOM 766 N N . ASP A 1 99 ? -6.874 6.367 1.989 1.00 94.50 99 ASP A N 1
ATOM 767 C CA . ASP A 1 99 ? -8.292 6.735 2.046 1.00 94.50 99 ASP A CA 1
ATOM 768 C C . ASP A 1 99 ? -9.186 5.488 2.032 1.00 94.50 99 ASP A C 1
ATOM 770 O O . ASP A 1 99 ? -10.058 5.317 2.888 1.00 94.50 99 ASP A O 1
ATOM 774 N N . SER A 1 100 ? -8.906 4.558 1.115 1.00 96.31 100 SER A N 1
ATOM 775 C CA . SER A 1 100 ? -9.672 3.314 0.971 1.00 96.31 100 SER A CA 1
ATOM 776 C C . SER A 1 100 ? -9.566 2.418 2.211 1.00 96.31 100 SER A C 1
ATOM 778 O O . SER A 1 100 ? -10.566 1.895 2.701 1.00 96.31 100 SER A O 1
ATOM 780 N N . MET A 1 101 ? -8.359 2.261 2.760 1.00 97.25 101 MET A N 1
ATOM 781 C CA . MET A 1 101 ? -8.128 1.479 3.973 1.00 97.25 101 MET A CA 1
ATOM 782 C C . MET A 1 101 ? -8.786 2.116 5.189 1.00 97.25 101 MET A C 1
ATOM 784 O O . MET A 1 101 ? -9.336 1.390 6.006 1.00 97.25 101 MET A O 1
ATOM 788 N N . THR A 1 102 ? -8.749 3.445 5.314 1.00 96.56 102 THR A N 1
ATOM 789 C CA . THR A 1 102 ? -9.400 4.160 6.421 1.00 96.56 102 THR A CA 1
ATOM 790 C C . THR A 1 102 ? -10.891 3.850 6.455 1.00 96.56 102 THR A C 1
ATOM 792 O O . THR A 1 102 ? -11.402 3.456 7.502 1.00 96.56 102 THR A O 1
ATOM 795 N N . ALA A 1 103 ? -11.567 3.939 5.306 1.00 97.00 103 ALA A N 1
ATOM 796 C CA . ALA A 1 103 ? -12.978 3.578 5.196 1.00 97.00 103 ALA A CA 1
ATOM 797 C C . ALA A 1 103 ? -13.219 2.105 5.566 1.00 97.00 103 ALA A C 1
ATOM 799 O O . ALA A 1 103 ? -14.032 1.813 6.437 1.00 97.00 103 ALA A O 1
ATOM 800 N N . ILE A 1 104 ? -12.443 1.183 4.985 1.00 98.06 104 ILE A N 1
ATOM 801 C CA . ILE A 1 104 ? -12.551 -0.255 5.271 1.00 98.06 104 ILE A CA 1
ATOM 802 C C . ILE A 1 104 ? -12.364 -0.557 6.762 1.00 98.06 104 ILE A C 1
ATOM 804 O O . ILE A 1 104 ? -13.126 -1.335 7.328 1.00 98.06 104 ILE A O 1
ATOM 808 N N . ILE A 1 105 ? -11.343 0.021 7.397 1.00 97.75 105 ILE A N 1
ATOM 809 C CA . ILE A 1 105 ? -11.034 -0.216 8.809 1.00 97.75 105 ILE A CA 1
ATOM 810 C C . ILE A 1 105 ? -12.207 0.240 9.673 1.00 97.75 105 ILE A C 1
ATOM 812 O O . ILE A 1 105 ? -12.651 -0.529 10.523 1.00 97.75 105 ILE A O 1
ATOM 816 N N . LEU A 1 106 ? -12.725 1.448 9.434 1.00 96.31 106 LEU A N 1
ATOM 817 C CA . LEU A 1 106 ? -13.867 1.984 10.173 1.00 96.31 106 LEU A CA 1
ATOM 818 C C . LEU A 1 106 ? -15.112 1.109 9.995 1.00 96.31 106 LEU A C 1
ATOM 820 O O . LEU A 1 106 ? -15.747 0.756 10.986 1.00 96.31 106 LEU A O 1
ATOM 824 N N . ASP A 1 107 ? -15.413 0.686 8.766 1.00 97.69 107 ASP A N 1
ATOM 825 C CA . ASP A 1 107 ? -16.555 -0.189 8.482 1.00 97.69 107 ASP A CA 1
ATOM 826 C C . ASP A 1 107 ? -16.450 -1.524 9.231 1.00 97.69 107 ASP A C 1
ATOM 828 O O . ASP A 1 107 ? -17.425 -1.988 9.827 1.00 97.69 107 ASP A O 1
ATOM 832 N N . GLN A 1 108 ? -15.263 -2.139 9.251 1.00 97.50 108 GLN A N 1
ATOM 833 C CA . GLN A 1 108 ? -15.045 -3.378 10.000 1.00 97.50 108 GLN A CA 1
ATOM 834 C C . GLN A 1 108 ? -15.162 -3.168 11.510 1.00 97.50 108 GLN A C 1
ATOM 836 O O . GLN A 1 108 ? -15.746 -3.996 12.203 1.00 97.50 108 GLN A O 1
ATOM 841 N N . GLN A 1 109 ? -14.648 -2.056 12.031 1.00 96.00 109 GLN A N 1
ATOM 842 C CA . GLN A 1 109 ? -14.747 -1.744 13.455 1.00 96.00 109 GLN A CA 1
ATOM 843 C C . GLN A 1 109 ? -16.191 -1.512 13.899 1.00 96.00 109 GLN A C 1
ATOM 845 O O . GLN A 1 109 ? -16.574 -1.963 14.979 1.00 96.00 109 GLN A O 1
ATOM 850 N N . ILE A 1 110 ? -17.002 -0.862 13.061 1.00 95.88 110 ILE A N 1
ATOM 851 C CA . ILE A 1 110 ? -18.441 -0.701 13.291 1.00 95.88 110 ILE A CA 1
ATOM 852 C C . ILE A 1 110 ? -19.128 -2.071 13.294 1.00 95.88 110 ILE A C 1
ATOM 854 O O . ILE A 1 110 ? -19.883 -2.370 14.218 1.00 95.88 110 ILE A O 1
ATOM 858 N N . ALA A 1 111 ? -18.845 -2.918 12.300 1.00 96.44 111 ALA A N 1
ATOM 859 C CA . ALA A 1 111 ? -19.444 -4.249 12.189 1.00 96.44 111 ALA A CA 1
ATOM 860 C C . ALA A 1 111 ? -19.125 -5.152 13.396 1.00 96.44 111 ALA A C 1
ATOM 862 O O . ALA A 1 111 ? -19.979 -5.916 13.844 1.00 96.44 111 ALA A O 1
ATOM 863 N N . GLU A 1 112 ? -17.921 -5.028 13.953 1.00 95.44 112 GLU A N 1
ATOM 864 C CA . GLU A 1 112 ? -17.460 -5.808 15.106 1.00 95.44 112 GLU A CA 1
ATOM 865 C C . GLU A 1 112 ? -17.818 -5.162 16.460 1.00 95.44 112 GLU A C 1
ATOM 867 O O . GLU A 1 112 ? -17.449 -5.683 17.512 1.00 95.44 112 GLU A O 1
ATOM 872 N N . ASN A 1 113 ? -18.554 -4.041 16.465 1.00 93.94 113 ASN A N 1
ATOM 873 C CA . ASN A 1 113 ? -18.860 -3.246 17.663 1.00 93.94 113 ASN A CA 1
ATOM 874 C C . ASN A 1 113 ? -17.604 -2.907 18.484 1.00 93.94 113 ASN A C 1
ATOM 876 O O . ASN A 1 113 ? -17.615 -2.929 19.720 1.00 93.94 113 ASN A O 1
ATOM 880 N N . CYS A 1 114 ? -16.503 -2.608 17.794 1.00 91.50 114 CYS A N 1
ATOM 881 C CA . CYS A 1 114 ? -15.261 -2.219 18.436 1.00 91.50 114 CYS A CA 1
ATOM 882 C C . CYS A 1 114 ? -15.468 -0.945 19.265 1.00 91.50 114 CYS A C 1
ATOM 884 O O . CYS A 1 114 ? -16.006 0.053 18.788 1.00 91.50 114 CYS A O 1
ATOM 886 N N . GLN A 1 115 ? -14.955 -0.960 20.492 1.00 82.25 115 GLN A N 1
ATOM 887 C CA . GLN A 1 115 ? -14.682 0.247 21.266 1.00 82.25 115 GLN A CA 1
ATOM 888 C C . GLN A 1 115 ? -13.171 0.486 21.187 1.00 82.25 115 GLN A C 1
ATOM 890 O O . GLN A 1 115 ? -12.435 -0.287 21.811 1.00 82.25 115 GLN A O 1
ATOM 895 N N . PRO A 1 116 ? -12.701 1.463 20.383 1.00 69.12 116 PRO A N 1
ATOM 896 C CA . PRO A 1 116 ? -11.279 1.778 20.285 1.00 69.12 116 PRO A CA 1
ATOM 897 C C . PRO A 1 116 ? -10.701 2.019 21.683 1.00 69.12 116 PRO A C 1
ATOM 899 O O . PRO A 1 116 ? -11.327 2.700 22.499 1.00 69.12 116 PRO A O 1
ATOM 902 N N . LYS A 1 117 ? -9.564 1.384 21.974 1.00 64.19 117 LYS A N 1
ATOM 903 C CA . LYS A 1 117 ? -8.876 1.444 23.271 1.00 64.19 117 LYS A CA 1
ATOM 904 C C . LYS A 1 117 ? -7.692 2.386 23.240 1.00 64.19 117 LYS A C 1
ATOM 906 O O . LYS A 1 117 ? -6.967 2.318 22.226 1.00 64.19 117 LYS A O 1
#

Foldseek 3Di:
DDDDDDDPPPPDPPDPPQDDLVRLVVVLVVLLVVLLVQLLVQLLVCLQPVLAPLVVSNVVSCVRSVVSLVVSLVSCVSSVHDPVVSVVVSVVSSVVSSVSSSVSSVVSCVVNVRDHD